Protein AF-A0A943S5L5-F1 (afdb_monomer_lite)

Structure (mmCIF, N/CA/C/O backbone):
data_AF-A0A943S5L5-F1
#
_entry.id   AF-A0A943S5L5-F1
#
loop_
_atom_site.group_PDB
_atom_site.id
_atom_site.type_symbol
_atom_site.label_atom_id
_atom_site.label_alt_id
_atom_site.label_comp_id
_atom_site.label_asym_id
_atom_site.label_entity_id
_atom_site.label_seq_id
_atom_site.pdbx_PDB_ins_code
_atom_site.Cartn_x
_atom_site.Cartn_y
_atom_site.Cartn_z
_atom_site.occupancy
_atom_site.B_iso_or_equiv
_atom_site.auth_seq_id
_atom_site.auth_comp_id
_atom_site.auth_asym_id
_atom_site.auth_atom_id
_atom_site.pdbx_PDB_model_num
ATOM 1 N N . ARG A 1 1 ? 1.091 -10.176 -15.897 1.00 58.72 1 ARG A N 1
ATOM 2 C CA . ARG A 1 1 ? 1.290 -10.133 -14.419 1.00 58.72 1 ARG A CA 1
ATOM 3 C C . ARG A 1 1 ? 2.746 -9.871 -14.005 1.00 58.72 1 ARG A C 1
ATOM 5 O O . ARG A 1 1 ? 2.944 -9.430 -12.883 1.00 58.72 1 ARG A O 1
ATOM 12 N N . HIS A 1 2 ? 3.734 -10.101 -14.880 1.00 71.56 2 HIS A N 1
ATOM 13 C CA . HIS A 1 2 ? 5.147 -9.724 -14.673 1.00 71.56 2 HIS A CA 1
ATOM 14 C C . HIS A 1 2 ? 5.620 -8.689 -15.705 1.00 71.56 2 HIS A C 1
ATOM 16 O O . HIS A 1 2 ? 6.799 -8.600 -16.011 1.00 71.56 2 HIS A O 1
ATOM 22 N N . CYS A 1 3 ? 4.678 -7.965 -16.310 1.00 71.31 3 CYS A N 1
ATOM 23 C CA . CYS A 1 3 ? 5.006 -6.938 -17.285 1.00 71.31 3 CYS A CA 1
ATOM 24 C C . CYS A 1 3 ? 5.325 -5.633 -16.537 1.00 71.31 3 CYS A C 1
ATOM 26 O O . CYS A 1 3 ? 4.821 -5.446 -15.424 1.00 71.31 3 CYS A O 1
ATOM 28 N N . PRO A 1 4 ? 6.109 -4.729 -17.138 1.00 74.50 4 PRO A N 1
ATOM 29 C CA . PRO A 1 4 ? 6.307 -3.381 -16.619 1.00 74.50 4 PRO A CA 1
ATOM 30 C C . PRO A 1 4 ? 4.973 -2.687 -16.303 1.00 74.50 4 PRO A C 1
ATOM 32 O O . PRO A 1 4 ? 3.986 -2.878 -17.015 1.00 74.50 4 PRO A O 1
ATOM 35 N N . GLY A 1 5 ? 4.932 -1.923 -15.212 1.00 71.94 5 GLY A N 1
ATOM 36 C CA . GLY A 1 5 ? 3.747 -1.189 -14.755 1.00 71.94 5 GLY A CA 1
ATOM 37 C C . GLY A 1 5 ? 2.773 -1.995 -13.889 1.00 71.94 5 GLY A C 1
ATOM 38 O O . GLY A 1 5 ? 1.808 -1.435 -13.374 1.00 71.94 5 GLY A O 1
ATOM 39 N N . PHE A 1 6 ? 3.009 -3.294 -13.674 1.00 78.81 6 PHE A N 1
ATOM 40 C CA . PHE A 1 6 ? 2.206 -4.086 -12.741 1.00 78.81 6 PHE A CA 1
ATOM 41 C C . PHE A 1 6 ? 2.762 -4.005 -11.319 1.00 78.81 6 PHE A C 1
ATOM 43 O O . PHE A 1 6 ? 3.959 -4.182 -11.087 1.00 78.81 6 PHE A O 1
ATOM 50 N N . CYS A 1 7 ? 1.855 -3.812 -10.362 1.00 82.12 7 CYS A N 1
ATOM 51 C CA . CYS A 1 7 ? 2.137 -3.912 -8.937 1.00 82.12 7 CYS A CA 1
ATOM 52 C C . CYS A 1 7 ? 1.468 -5.165 -8.357 1.00 82.12 7 CYS A C 1
ATOM 54 O O . CYS A 1 7 ? 0.352 -5.521 -8.745 1.00 82.12 7 CYS A O 1
ATOM 56 N N . LYS A 1 8 ? 2.137 -5.840 -7.422 1.00 86.50 8 LYS A N 1
ATOM 57 C CA . LYS A 1 8 ? 1.641 -7.040 -6.739 1.00 86.50 8 LYS A CA 1
ATOM 58 C C . LYS A 1 8 ? 1.792 -6.871 -5.234 1.00 86.50 8 LYS A C 1
ATOM 60 O O . LYS A 1 8 ? 2.873 -6.552 -4.755 1.00 86.50 8 LYS A O 1
ATOM 65 N N . VAL A 1 9 ? 0.719 -7.135 -4.497 1.00 86.31 9 VAL A N 1
ATOM 66 C CA . VAL A 1 9 ? 0.747 -7.303 -3.039 1.00 86.31 9 VAL A CA 1
ATOM 67 C C . VAL A 1 9 ? 0.420 -8.759 -2.753 1.00 86.31 9 VAL A C 1
ATOM 69 O O . VAL A 1 9 ? -0.613 -9.252 -3.205 1.00 86.31 9 VAL A O 1
ATOM 72 N N . TYR A 1 10 ? 1.292 -9.462 -2.038 1.00 88.50 10 TYR A N 1
ATOM 73 C CA . TYR A 1 10 ? 1.057 -10.860 -1.685 1.00 88.50 10 TYR A CA 1
ATOM 74 C C . TYR A 1 10 ? 1.755 -11.256 -0.387 1.00 88.50 10 TYR A C 1
ATOM 76 O O . TYR A 1 10 ? 2.686 -10.595 0.081 1.00 88.50 10 TYR A O 1
ATOM 84 N N . ASN A 1 11 ? 1.290 -12.360 0.199 1.00 89.62 11 ASN A N 1
ATOM 85 C CA . ASN A 1 11 ? 1.894 -12.947 1.384 1.00 89.62 11 ASN A CA 1
ATOM 86 C C . ASN A 1 11 ? 3.171 -13.710 0.986 1.00 89.62 11 ASN A C 1
ATOM 88 O O . ASN A 1 11 ? 3.110 -14.821 0.457 1.00 89.62 11 ASN A O 1
ATOM 92 N N . LYS A 1 12 ? 4.328 -13.091 1.236 1.00 93.56 12 LYS A N 1
ATOM 93 C CA . LYS A 1 12 ? 5.649 -13.643 0.917 1.00 93.56 12 LYS A CA 1
ATOM 94 C C . LYS A 1 12 ? 6.051 -14.760 1.874 1.00 93.56 12 LYS A C 1
ATOM 96 O O . LYS A 1 12 ? 6.819 -15.631 1.485 1.00 93.56 12 LYS A O 1
ATOM 101 N N . GLN A 1 13 ? 5.503 -14.764 3.090 1.00 94.25 13 GLN A N 1
ATOM 102 C CA . GLN A 1 13 ? 5.692 -15.871 4.022 1.00 94.25 13 GLN A CA 1
ATOM 103 C C . GLN A 1 13 ? 5.181 -17.179 3.422 1.00 94.25 13 GLN A C 1
ATOM 105 O O . GLN A 1 13 ? 5.926 -18.149 3.377 1.00 94.25 13 GLN A O 1
ATOM 110 N N . ILE A 1 14 ? 3.938 -17.192 2.935 1.00 94.12 14 ILE A N 1
ATOM 111 C CA . ILE A 1 14 ? 3.337 -18.396 2.344 1.00 94.12 14 ILE A CA 1
ATOM 112 C C . ILE A 1 14 ? 4.060 -18.776 1.050 1.00 94.12 14 ILE A C 1
ATOM 114 O O . ILE A 1 14 ? 4.348 -19.947 0.836 1.00 94.12 14 ILE A O 1
ATOM 118 N N . GLU A 1 15 ? 4.368 -17.797 0.196 1.00 93.56 15 GLU A N 1
ATOM 119 C CA . GLU A 1 15 ? 4.983 -18.071 -1.107 1.00 93.56 15 GLU A CA 1
ATOM 120 C C . GLU A 1 15 ? 6.426 -18.603 -0.999 1.00 93.56 15 GLU A C 1
ATOM 122 O O . GLU A 1 15 ? 6.810 -19.431 -1.818 1.00 93.56 15 GLU A O 1
ATOM 127 N N . SER A 1 16 ? 7.204 -18.184 0.008 1.00 93.75 16 SER A N 1
ATOM 128 C CA . SER A 1 16 ? 8.604 -18.610 0.196 1.00 93.75 16 SER A CA 1
ATOM 129 C C . SER A 1 16 ? 8.834 -19.530 1.398 1.00 93.75 16 SER A C 1
ATOM 131 O O . SER A 1 16 ? 9.980 -19.858 1.690 1.00 93.75 16 SER A O 1
ATOM 133 N N . GLY A 1 17 ? 7.783 -19.922 2.124 1.00 93.88 17 GLY A N 1
ATOM 134 C CA . GLY A 1 17 ? 7.900 -20.756 3.325 1.00 93.88 17 GLY A CA 1
ATOM 135 C C . GLY A 1 17 ? 8.697 -20.106 4.463 1.00 93.88 17 GLY A C 1
ATOM 136 O O . GLY A 1 17 ? 9.469 -20.787 5.130 1.00 93.88 17 GLY A O 1
ATOM 137 N N . LEU A 1 18 ? 8.559 -18.792 4.672 1.00 94.62 18 LEU A N 1
ATOM 138 C CA . LEU A 1 18 ? 9.314 -18.082 5.713 1.00 94.62 18 LEU A CA 1
ATOM 139 C C . LEU A 1 18 ? 8.787 -18.420 7.117 1.00 94.62 18 LEU A C 1
ATOM 141 O O . LEU A 1 18 ? 7.582 -18.560 7.335 1.00 94.62 18 LEU A O 1
ATOM 145 N N . GLU A 1 19 ? 9.683 -18.453 8.102 1.00 94.56 19 GLU A N 1
ATOM 146 C CA . GLU A 1 19 ? 9.316 -18.663 9.513 1.00 94.56 19 GLU A CA 1
ATOM 147 C C . GLU A 1 19 ? 8.651 -17.432 10.153 1.00 94.56 19 GLU A C 1
ATOM 149 O O . GLU A 1 19 ? 8.099 -17.510 11.249 1.00 94.56 19 GLU A O 1
ATOM 154 N N . PHE A 1 20 ? 8.669 -16.287 9.467 1.00 90.31 20 PHE A N 1
ATOM 155 C CA . PHE A 1 20 ? 8.125 -15.021 9.950 1.00 90.31 20 PHE A CA 1
ATOM 156 C C . PHE A 1 20 ? 7.104 -14.424 8.978 1.00 90.31 20 PHE A C 1
ATOM 158 O O . PHE A 1 20 ? 7.181 -14.610 7.762 1.00 90.31 20 PHE A O 1
ATOM 165 N N . ALA A 1 21 ? 6.159 -13.651 9.518 1.00 85.56 21 ALA A N 1
ATOM 166 C CA . ALA A 1 21 ? 5.155 -12.951 8.725 1.00 85.56 21 ALA A CA 1
ATOM 167 C C . ALA A 1 21 ? 5.800 -11.893 7.819 1.00 85.56 21 ALA A C 1
ATOM 169 O O . ALA A 1 21 ? 6.498 -10.994 8.287 1.00 85.56 21 ALA A O 1
ATOM 170 N N . CYS A 1 22 ? 5.543 -11.986 6.513 1.00 87.19 22 CYS A N 1
ATOM 171 C CA . CYS A 1 22 ? 6.091 -11.071 5.520 1.00 87.19 22 CYS A CA 1
ATOM 172 C C . CYS A 1 22 ? 5.080 -10.828 4.397 1.00 87.19 22 CYS A C 1
ATOM 174 O O . CYS A 1 22 ? 4.708 -11.749 3.667 1.00 87.19 22 CYS A O 1
ATOM 176 N N . THR A 1 23 ? 4.667 -9.573 4.230 1.00 86.75 23 THR A N 1
ATOM 177 C CA . THR A 1 23 ? 3.905 -9.114 3.063 1.00 86.75 23 THR A CA 1
ATOM 178 C C . THR A 1 23 ? 4.866 -8.422 2.111 1.00 86.75 23 THR A C 1
ATOM 180 O O . THR A 1 23 ? 5.632 -7.557 2.533 1.00 86.75 23 THR A O 1
ATOM 183 N N . ARG A 1 24 ? 4.827 -8.776 0.825 1.00 88.00 24 ARG A N 1
ATOM 184 C CA . ARG A 1 24 ? 5.641 -8.124 -0.201 1.00 88.00 24 ARG A CA 1
ATOM 185 C C . ARG A 1 24 ? 4.767 -7.258 -1.092 1.00 88.00 24 ARG A C 1
ATOM 187 O O . ARG A 1 24 ? 3.792 -7.741 -1.664 1.00 88.00 24 ARG A O 1
ATOM 194 N N . PHE A 1 25 ? 5.172 -5.999 -1.223 1.00 85.81 25 PHE A N 1
ATOM 195 C CA . PHE A 1 25 ? 4.754 -5.121 -2.303 1.00 85.81 25 PHE A CA 1
ATOM 196 C C . PHE A 1 25 ? 5.844 -5.124 -3.378 1.00 85.81 25 PHE A C 1
ATOM 198 O O . PHE A 1 25 ? 7.001 -4.824 -3.094 1.00 85.81 25 PHE A O 1
ATOM 205 N N . GLU A 1 26 ? 5.493 -5.535 -4.590 1.00 87.06 26 GLU A N 1
ATOM 206 C CA . GLU A 1 26 ? 6.409 -5.681 -5.719 1.00 87.06 26 GLU A CA 1
ATOM 207 C C . GLU A 1 26 ? 5.925 -4.816 -6.881 1.00 87.06 26 GLU A C 1
ATOM 209 O O . GLU A 1 26 ? 4.772 -4.935 -7.297 1.00 87.06 26 GLU A O 1
ATOM 214 N N . MET A 1 27 ? 6.808 -3.978 -7.419 1.00 82.06 27 MET A N 1
ATOM 215 C CA . MET A 1 27 ? 6.569 -3.171 -8.615 1.00 82.06 27 MET A CA 1
ATOM 216 C C . MET A 1 27 ? 7.527 -3.633 -9.712 1.00 82.06 27 MET A C 1
ATOM 218 O O . MET A 1 27 ? 8.718 -3.809 -9.459 1.00 82.06 27 MET A O 1
ATOM 222 N N . THR A 1 28 ? 7.015 -3.864 -10.919 1.00 83.00 28 THR A N 1
ATOM 223 C CA . THR A 1 28 ? 7.835 -4.267 -12.068 1.00 83.00 28 THR A CA 1
ATOM 224 C C . THR A 1 28 ? 8.044 -3.084 -13.007 1.00 83.00 28 THR A C 1
ATOM 226 O O . THR A 1 28 ? 7.074 -2.470 -13.448 1.00 83.00 28 THR A O 1
ATOM 229 N N . PHE A 1 29 ? 9.300 -2.809 -13.355 1.00 75.81 29 PHE A N 1
ATOM 230 C CA . PHE A 1 29 ? 9.703 -1.755 -14.287 1.00 75.81 29 PHE A CA 1
ATOM 231 C C . PHE A 1 29 ? 10.551 -2.361 -15.412 1.00 75.81 29 PHE A C 1
ATOM 233 O O . PHE A 1 29 ? 11.290 -3.316 -15.177 1.00 75.81 29 PHE A O 1
ATOM 240 N N . ASP A 1 30 ? 10.445 -1.824 -16.623 1.00 78.44 30 ASP A N 1
ATOM 241 C CA . ASP A 1 30 ? 11.368 -2.098 -17.735 1.00 78.44 30 ASP A CA 1
ATOM 242 C C . ASP A 1 30 ? 12.671 -1.312 -17.582 1.00 78.44 30 ASP A C 1
ATOM 244 O O . ASP A 1 30 ? 13.758 -1.823 -17.852 1.00 78.44 30 ASP A O 1
ATOM 248 N N . ARG A 1 31 ? 12.553 -0.063 -17.135 1.00 72.94 31 ARG A N 1
ATOM 249 C CA . ARG A 1 31 ? 13.648 0.836 -16.800 1.00 72.94 31 ARG A CA 1
ATOM 250 C C . ARG A 1 31 ? 13.318 1.518 -15.489 1.00 72.94 31 ARG A C 1
ATOM 252 O O . ARG A 1 31 ? 12.201 1.985 -15.284 1.00 72.94 31 ARG A O 1
ATOM 259 N N . PHE A 1 32 ? 14.297 1.564 -14.599 1.00 73.06 32 PHE A N 1
ATOM 260 C CA . PHE A 1 32 ? 14.129 2.220 -13.316 1.00 73.06 32 PHE A CA 1
ATOM 261 C C . PHE A 1 32 ? 14.688 3.641 -13.389 1.00 73.06 32 PHE A C 1
ATOM 263 O O . PHE A 1 32 ? 15.902 3.828 -13.448 1.00 73.06 32 PHE A O 1
ATOM 270 N N . ASP A 1 33 ? 13.791 4.626 -13.399 1.00 74.69 33 ASP A N 1
ATOM 271 C CA . ASP A 1 33 ? 14.123 6.034 -13.199 1.00 74.69 33 ASP A CA 1
ATOM 272 C C . ASP A 1 33 ? 13.639 6.468 -11.814 1.00 74.69 33 ASP A C 1
ATOM 274 O 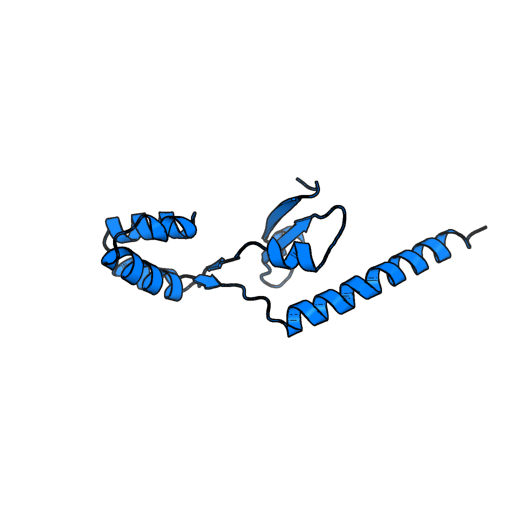O . ASP A 1 33 ? 12.471 6.309 -11.463 1.00 74.69 33 ASP A O 1
ATOM 278 N N . THR A 1 34 ? 14.556 7.006 -11.020 1.00 69.44 34 THR A N 1
ATOM 279 C CA . THR A 1 34 ? 14.320 7.379 -9.623 1.00 69.44 34 THR A CA 1
ATOM 280 C C . THR A 1 34 ? 13.295 8.487 -9.460 1.00 69.44 34 THR A C 1
ATOM 282 O O . THR A 1 34 ? 12.494 8.454 -8.529 1.00 69.44 34 THR A O 1
ATOM 285 N N . VAL A 1 35 ? 13.360 9.504 -10.318 1.00 71.31 35 VAL A N 1
ATOM 286 C CA . VAL A 1 35 ? 12.489 10.676 -10.216 1.00 71.31 35 VAL A CA 1
ATOM 287 C C . VAL A 1 35 ? 11.081 10.251 -10.605 1.00 71.31 35 VAL A C 1
ATOM 289 O O . VAL A 1 35 ? 10.147 10.449 -9.833 1.00 71.31 35 VAL A O 1
ATOM 292 N N . ALA A 1 36 ? 10.957 9.530 -11.721 1.00 74.00 36 ALA A N 1
ATOM 293 C CA . ALA A 1 36 ? 9.689 8.959 -12.150 1.00 74.00 36 ALA A CA 1
ATOM 294 C C . ALA A 1 36 ? 9.120 7.964 -11.124 1.00 74.00 36 ALA A C 1
ATOM 296 O O . ALA A 1 36 ? 7.909 7.926 -10.915 1.00 74.00 36 ALA A O 1
ATOM 297 N N . PHE A 1 37 ? 9.968 7.174 -10.454 1.00 75.62 37 PHE A N 1
ATOM 298 C CA . PHE A 1 37 ? 9.547 6.270 -9.381 1.00 75.62 37 PHE A CA 1
ATOM 299 C C . PHE A 1 37 ? 8.905 7.032 -8.222 1.00 75.62 37 PHE A C 1
ATOM 301 O O . PHE A 1 37 ? 7.817 6.661 -7.787 1.00 75.62 37 PHE A O 1
ATOM 308 N N . LEU A 1 38 ? 9.547 8.098 -7.740 1.00 75.25 38 LEU A N 1
ATOM 309 C CA . LEU A 1 38 ? 9.013 8.900 -6.638 1.00 75.25 38 LEU A CA 1
ATOM 310 C C . LEU A 1 38 ? 7.685 9.570 -6.999 1.00 75.25 38 LEU A C 1
ATOM 312 O O . LEU A 1 38 ? 6.809 9.661 -6.142 1.00 75.25 38 LEU A O 1
ATOM 316 N N . ASP A 1 39 ? 7.509 9.957 -8.261 1.00 74.38 39 ASP A N 1
ATOM 317 C CA . ASP A 1 39 ? 6.267 10.564 -8.747 1.00 74.38 39 ASP A CA 1
ATOM 318 C C . ASP A 1 39 ? 5.120 9.552 -8.915 1.00 74.38 39 ASP A C 1
ATOM 320 O O . ASP A 1 39 ? 3.947 9.926 -8.849 1.00 74.38 39 ASP A O 1
ATOM 324 N N . CYS A 1 40 ? 5.429 8.270 -9.140 1.00 74.25 40 CYS A N 1
ATOM 325 C CA . CYS A 1 40 ? 4.425 7.235 -9.408 1.00 74.25 40 CYS A CA 1
ATOM 326 C C . CYS A 1 40 ? 4.224 6.226 -8.273 1.00 74.25 40 CYS A C 1
ATOM 328 O O . CYS A 1 40 ? 3.341 5.368 -8.388 1.00 74.25 40 CYS A O 1
ATOM 330 N N . VAL A 1 41 ? 5.014 6.301 -7.193 1.00 74.81 41 VAL A N 1
ATOM 331 C CA . VAL A 1 41 ? 4.897 5.350 -6.086 1.00 74.81 41 VAL A CA 1
ATOM 332 C C . VAL A 1 41 ? 3.486 5.453 -5.498 1.00 74.81 41 VAL A C 1
ATOM 334 O O . VAL A 1 41 ? 3.038 6.541 -5.122 1.00 74.81 41 VAL A O 1
ATOM 337 N N . PRO A 1 42 ? 2.721 4.351 -5.457 1.00 73.25 42 PRO A N 1
ATOM 338 C CA . PRO A 1 42 ? 1.390 4.412 -4.893 1.00 73.25 42 PRO A CA 1
ATOM 339 C C . PRO A 1 42 ? 1.492 4.627 -3.387 1.00 73.25 42 PRO A C 1
ATOM 341 O O . PRO A 1 42 ? 2.380 4.095 -2.721 1.00 73.25 42 PRO A O 1
ATOM 344 N N . VAL A 1 43 ? 0.523 5.355 -2.843 1.00 74.50 43 VAL A N 1
ATOM 345 C CA . VAL A 1 43 ? 0.332 5.418 -1.397 1.00 74.50 43 VAL A CA 1
ATOM 346 C C . VAL A 1 43 ? -0.111 4.034 -0.925 1.00 74.50 43 VAL A C 1
ATOM 348 O O . VAL A 1 43 ? -1.164 3.539 -1.336 1.00 74.50 43 VAL A O 1
ATOM 351 N N . VAL A 1 44 ? 0.710 3.388 -0.098 1.00 76.44 44 VAL A N 1
ATOM 352 C CA . VAL A 1 44 ? 0.427 2.054 0.443 1.00 76.44 44 VAL A CA 1
ATOM 353 C C . VAL A 1 44 ? -0.074 2.196 1.873 1.00 76.44 44 VAL A C 1
ATOM 355 O O . VAL A 1 44 ? 0.608 2.760 2.722 1.00 76.44 44 VAL A O 1
ATOM 358 N N . TYR A 1 45 ? -1.254 1.643 2.144 1.00 75.69 45 TYR A N 1
ATOM 359 C CA . TYR A 1 45 ? -1.844 1.616 3.478 1.00 75.69 45 TYR A CA 1
ATOM 360 C C . TYR A 1 45 ? -1.644 0.246 4.133 1.00 75.69 45 TYR A C 1
ATOM 362 O O . TYR A 1 45 ? -1.910 -0.794 3.527 1.00 75.69 45 TYR A O 1
ATOM 370 N N . ILE A 1 46 ? -1.193 0.244 5.383 1.00 76.81 46 ILE A N 1
ATOM 371 C CA . ILE A 1 46 ? -0.971 -0.940 6.210 1.00 76.81 46 ILE A CA 1
ATOM 372 C C . ILE A 1 46 ? -2.080 -0.993 7.255 1.00 76.81 46 ILE A C 1
ATOM 374 O O . ILE A 1 46 ? -2.171 -0.125 8.118 1.00 76.81 46 ILE A O 1
ATOM 378 N N . PHE A 1 47 ? -2.924 -2.021 7.205 1.00 72.81 47 PHE A N 1
ATOM 379 C CA . PHE A 1 47 ? -3.977 -2.186 8.205 1.00 72.81 47 PHE A CA 1
ATOM 380 C C . PHE A 1 47 ? -3.391 -2.516 9.571 1.00 72.81 47 PHE A C 1
ATOM 382 O O . PHE A 1 47 ? -2.701 -3.525 9.743 1.00 72.81 47 PHE A O 1
ATOM 389 N N . AR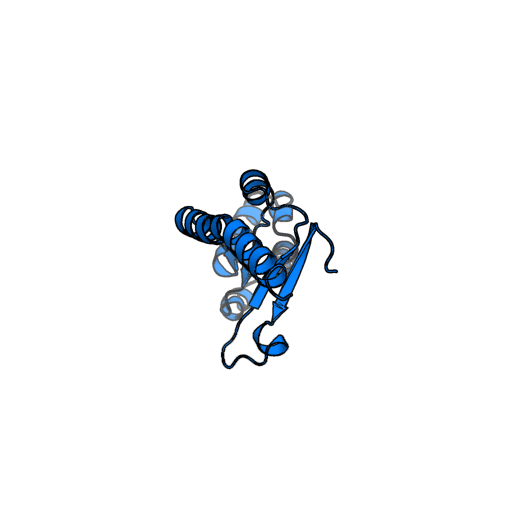G A 1 48 ? -3.745 -1.711 10.571 1.00 69.75 48 ARG A N 1
ATOM 390 C CA . ARG A 1 48 ? -3.494 -2.052 11.966 1.00 69.75 48 ARG A CA 1
ATOM 391 C C . ARG A 1 48 ? -4.466 -3.152 12.381 1.00 69.75 48 ARG A C 1
ATOM 393 O O . ARG A 1 48 ? -5.672 -3.065 12.147 1.00 69.75 48 ARG A O 1
ATOM 400 N N . GLN A 1 49 ? -3.963 -4.170 13.080 1.00 61.00 49 GLN A N 1
ATOM 401 C CA . GLN A 1 49 ? -4.807 -5.258 13.597 1.00 61.00 49 GLN A CA 1
ATOM 402 C C . GLN A 1 49 ? -5.884 -4.773 14.596 1.00 61.00 49 GLN A C 1
ATOM 404 O O . GLN A 1 49 ? -6.852 -5.479 14.869 1.00 61.00 49 GLN A O 1
ATOM 409 N N . GLN A 1 50 ? -5.768 -3.544 15.112 1.00 54.88 50 GLN A N 1
ATOM 410 C CA . GLN A 1 50 ? -6.682 -2.945 16.093 1.00 54.88 50 GLN A CA 1
ATOM 411 C C . GLN A 1 50 ? -8.030 -2.458 15.530 1.00 54.88 50 GLN A C 1
ATOM 413 O O . GLN A 1 50 ? -8.864 -1.959 16.288 1.00 54.88 50 GLN A O 1
ATOM 418 N N . MET A 1 51 ? -8.309 -2.666 14.240 1.00 53.28 51 MET A N 1
ATOM 419 C CA . MET A 1 51 ? -9.582 -2.292 13.604 1.00 53.28 51 MET A CA 1
ATOM 420 C C . MET A 1 51 ? -10.846 -2.868 14.262 1.00 53.28 51 MET A C 1
ATOM 422 O O . MET A 1 51 ? -11.935 -2.295 14.139 1.00 53.28 51 MET A O 1
ATOM 426 N N . SER A 1 52 ? -10.701 -3.972 14.999 1.00 54.19 52 SER A N 1
ATOM 427 C CA . SER A 1 52 ? -11.768 -4.586 15.797 1.00 54.19 52 SER A CA 1
ATOM 428 C C . SER A 1 52 ? -12.332 -3.636 16.869 1.00 54.19 52 SER A C 1
ATOM 430 O O . SER A 1 52 ? -13.547 -3.546 17.044 1.00 54.19 52 SER A O 1
ATOM 432 N N . VAL A 1 53 ? -11.474 -2.848 17.529 1.00 51.72 53 VAL A N 1
ATOM 433 C CA . VAL A 1 53 ? -11.868 -1.993 18.667 1.00 51.72 53 VAL A CA 1
ATOM 434 C C . VAL A 1 53 ? -12.660 -0.765 18.209 1.00 51.72 53 VAL A C 1
ATOM 436 O O . VAL A 1 53 ? -13.604 -0.343 18.876 1.00 51.72 53 VAL A O 1
ATOM 439 N N . VAL A 1 54 ? -12.312 -0.207 17.046 1.00 58.16 54 VAL A N 1
ATOM 440 C CA . VAL A 1 54 ? -12.983 0.972 16.477 1.00 58.16 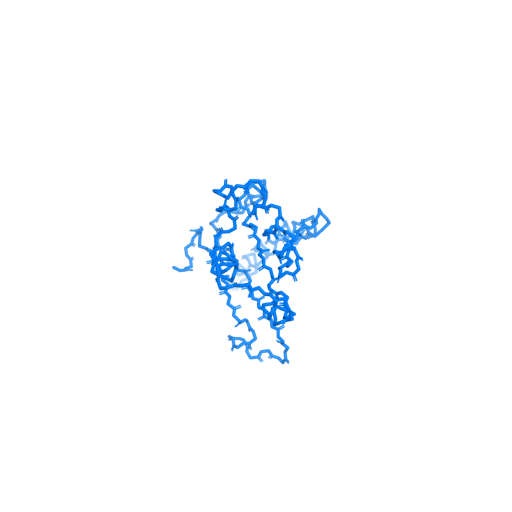54 VAL A CA 1
ATOM 441 C C . VAL A 1 54 ? -14.313 0.584 15.820 1.00 58.16 54 VAL A C 1
ATOM 443 O O . VAL A 1 54 ? -15.313 1.277 16.004 1.00 58.16 54 VAL A O 1
ATOM 446 N N . SER A 1 55 ? -14.370 -0.565 15.133 1.00 56.47 55 SER A N 1
ATOM 447 C CA . SER A 1 55 ? -15.574 -1.027 14.418 1.00 56.47 55 SER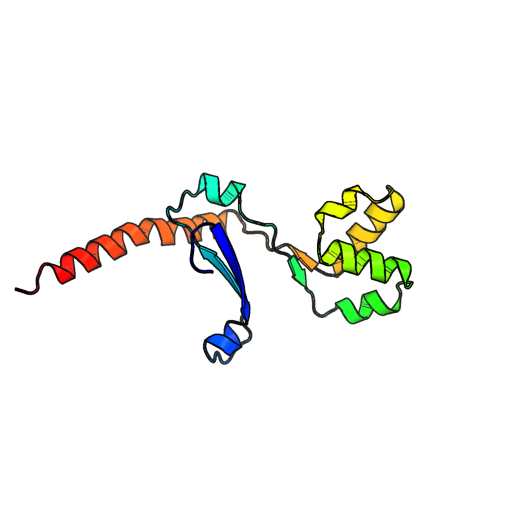 A CA 1
ATOM 448 C C . SER A 1 55 ? -16.791 -1.267 15.317 1.00 56.47 55 SER A C 1
ATOM 450 O O . SER A 1 55 ? -17.921 -1.115 14.854 1.00 56.47 55 SER A O 1
ATOM 452 N N . GLY A 1 56 ? -16.590 -1.613 16.593 1.00 60.12 56 GLY A N 1
ATOM 453 C CA . GLY A 1 56 ? -17.688 -1.870 17.535 1.00 60.12 56 GLY A CA 1
ATOM 454 C C . GLY A 1 56 ? -18.505 -0.629 17.918 1.00 60.12 56 GLY A C 1
ATOM 455 O O . GLY A 1 56 ? -19.644 -0.766 18.354 1.00 60.12 56 GLY A O 1
ATOM 456 N N . ARG A 1 57 ? -17.953 0.580 17.743 1.00 69.00 57 ARG A N 1
ATOM 457 C CA . ARG A 1 57 ? -18.609 1.855 18.101 1.00 69.00 57 ARG A CA 1
ATOM 458 C C . ARG A 1 57 ? -19.220 2.593 16.908 1.00 69.00 57 ARG A C 1
ATOM 460 O O . ARG A 1 57 ? -19.832 3.642 17.089 1.00 69.00 57 ARG A O 1
ATOM 467 N N . LEU A 1 58 ? -19.030 2.075 15.698 1.00 81.19 58 LEU A N 1
ATOM 468 C CA . LEU A 1 58 ? -19.515 2.688 14.466 1.00 81.19 58 LEU A CA 1
ATOM 469 C C . LEU A 1 58 ? -20.928 2.199 14.139 1.00 81.19 58 LEU A C 1
ATOM 471 O O . LEU A 1 58 ? -21.233 1.014 14.295 1.00 81.19 58 LEU A O 1
ATOM 475 N N . ASN A 1 59 ? -21.779 3.100 13.646 1.00 86.50 59 ASN A N 1
ATOM 476 C CA . ASN A 1 59 ? -23.051 2.691 13.051 1.00 86.50 59 ASN A CA 1
ATOM 477 C C . ASN A 1 59 ? -22.808 2.030 11.679 1.00 86.50 59 ASN A C 1
ATOM 479 O O . ASN A 1 59 ? -21.704 2.081 11.130 1.00 86.50 59 ASN A O 1
ATOM 483 N N . ASP A 1 60 ? -23.829 1.387 11.119 1.00 85.06 60 ASP A N 1
ATOM 484 C CA . ASP A 1 60 ? -23.658 0.614 9.884 1.00 85.06 60 ASP A CA 1
ATOM 485 C C . ASP A 1 60 ? -23.320 1.488 8.669 1.00 85.06 60 ASP A C 1
ATOM 487 O O . ASP A 1 60 ? -22.542 1.072 7.809 1.00 85.06 60 ASP A O 1
ATOM 491 N N . THR A 1 61 ? -23.796 2.735 8.645 1.00 89.88 61 THR A N 1
ATOM 492 C CA . THR A 1 61 ? -23.429 3.728 7.626 1.00 89.88 61 THR A CA 1
ATOM 493 C C . THR A 1 61 ? -21.944 4.081 7.701 1.00 89.88 61 THR A C 1
ATOM 495 O O . THR A 1 61 ? -21.253 4.065 6.686 1.00 89.88 61 THR A O 1
ATOM 498 N N . ASP A 1 62 ? -21.419 4.346 8.897 1.00 87.00 62 ASP A N 1
ATOM 499 C CA . ASP A 1 62 ? -20.004 4.647 9.112 1.00 87.00 62 ASP A CA 1
ATOM 500 C C . ASP A 1 62 ? -19.125 3.457 8.717 1.00 87.00 62 ASP A C 1
ATOM 502 O O . ASP A 1 62 ? -18.099 3.642 8.066 1.00 87.00 62 ASP A O 1
ATOM 506 N N . LYS A 1 63 ? -19.537 2.226 9.054 1.00 83.38 63 LYS A N 1
ATOM 507 C CA . LYS A 1 63 ? -18.828 1.005 8.635 1.00 83.38 63 LYS A CA 1
ATOM 508 C C . LYS A 1 63 ? -18.805 0.863 7.116 1.00 83.38 63 LYS A C 1
ATOM 510 O O . LYS A 1 63 ? -17.775 0.489 6.556 1.00 83.38 63 LYS A O 1
ATOM 515 N N . PHE A 1 64 ? -19.924 1.147 6.452 1.00 87.44 64 PHE A N 1
ATOM 516 C CA . PHE A 1 64 ? -20.025 1.092 4.996 1.00 87.44 64 PHE A CA 1
ATOM 517 C C . PHE A 1 64 ? -19.119 2.130 4.324 1.00 87.44 64 PHE A C 1
ATOM 519 O O . PHE A 1 64 ? -18.347 1.792 3.421 1.00 87.44 64 PHE A O 1
ATOM 526 N N . ILE A 1 65 ? -19.158 3.377 4.802 1.00 89.56 65 ILE A N 1
ATOM 527 C CA . ILE A 1 65 ? -18.301 4.456 4.303 1.00 89.56 65 ILE A CA 1
ATOM 528 C C . ILE A 1 65 ? -16.832 4.095 4.531 1.00 89.56 65 ILE A C 1
ATOM 530 O O . ILE A 1 65 ? -16.040 4.158 3.595 1.00 89.56 65 ILE A O 1
ATOM 534 N N . LEU A 1 66 ? -16.469 3.646 5.733 1.00 84.62 66 LEU A N 1
ATOM 535 C CA . LEU A 1 66 ? -15.092 3.294 6.064 1.00 84.62 66 LEU A CA 1
ATOM 536 C C . LEU A 1 66 ? -14.574 2.136 5.202 1.00 84.62 66 LEU A C 1
ATOM 538 O O . LEU A 1 66 ? -13.467 2.232 4.688 1.00 84.62 66 LEU A O 1
ATOM 542 N N . LYS A 1 67 ? -15.372 1.085 4.959 1.00 81.81 67 LYS A N 1
ATOM 543 C CA . LYS A 1 67 ? -15.020 0.011 4.006 1.00 81.81 67 LYS A CA 1
ATOM 544 C C . LYS A 1 67 ? -14.768 0.545 2.599 1.00 81.81 67 LYS A C 1
ATOM 546 O O . LYS A 1 67 ? -13.821 0.117 1.945 1.00 81.81 67 LYS A O 1
ATOM 551 N N . THR A 1 68 ? -15.610 1.469 2.146 1.00 88.38 68 THR A N 1
ATOM 552 C CA . THR A 1 68 ? -15.481 2.087 0.823 1.00 88.38 68 THR A CA 1
ATOM 553 C C . THR A 1 68 ? -14.196 2.902 0.727 1.00 88.38 68 THR A C 1
ATOM 555 O O . THR A 1 68 ? -13.451 2.756 -0.234 1.00 88.38 68 THR A O 1
ATOM 558 N N . LEU A 1 69 ? -13.897 3.710 1.745 1.00 84.81 69 LEU A N 1
ATOM 559 C CA . LEU A 1 69 ? -12.679 4.518 1.795 1.00 84.81 69 LEU A CA 1
ATOM 560 C C . LEU A 1 69 ? -11.418 3.677 1.975 1.00 84.81 69 LEU A C 1
ATOM 562 O O . LEU A 1 69 ? -10.377 4.028 1.448 1.00 84.81 69 LEU A O 1
ATOM 566 N N . ILE A 1 70 ? -11.501 2.560 2.691 1.00 77.81 70 ILE A N 1
ATOM 567 C CA . ILE A 1 70 ? -10.405 1.599 2.800 1.00 77.81 70 ILE A CA 1
ATOM 568 C C . ILE A 1 70 ? -10.056 1.013 1.423 1.00 77.81 70 ILE A C 1
ATOM 570 O O . ILE A 1 70 ? -8.880 0.847 1.106 1.00 77.81 70 ILE A O 1
ATOM 574 N N . ALA A 1 71 ? -11.068 0.703 0.609 1.00 78.31 71 ALA A N 1
ATOM 575 C CA . ALA A 1 71 ? -10.866 0.209 -0.748 1.00 78.31 71 ALA A CA 1
ATOM 576 C C . ALA A 1 71 ? -10.404 1.318 -1.707 1.00 78.31 71 ALA A C 1
ATOM 578 O O . ALA A 1 71 ? -9.573 1.063 -2.576 1.00 78.31 71 ALA A O 1
ATOM 579 N N . GLU A 1 72 ? -10.918 2.542 -1.545 1.00 82.50 72 GLU A N 1
ATOM 580 C CA . GLU A 1 72 ? -10.561 3.681 -2.387 1.00 82.50 72 GLU A CA 1
ATOM 581 C C . GLU A 1 72 ? -10.456 5.004 -1.597 1.00 82.50 72 GLU A C 1
ATOM 583 O O . GLU A 1 72 ? -11.394 5.810 -1.562 1.00 82.50 72 GLU A O 1
ATOM 588 N N . PRO A 1 73 ? -9.28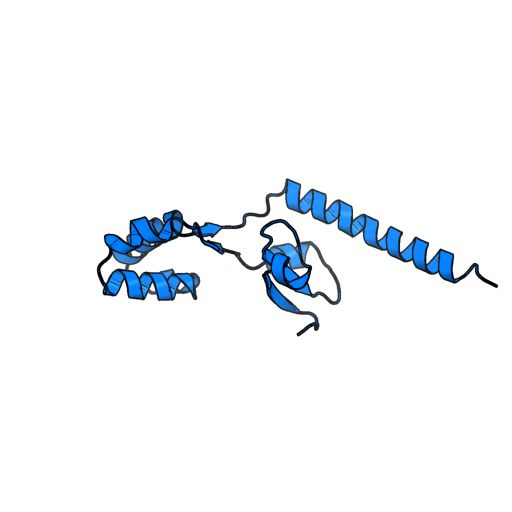6 5.278 -0.986 1.00 79.81 73 PRO A N 1
ATOM 589 C CA . PRO A 1 73 ? -9.090 6.415 -0.075 1.00 79.81 73 PRO A CA 1
ATOM 590 C C . PRO A 1 73 ? -9.334 7.790 -0.706 1.00 79.81 73 PRO A C 1
ATOM 592 O O . PRO A 1 73 ? -9.742 8.733 -0.028 1.00 79.81 73 PRO A O 1
ATOM 595 N N . ARG A 1 74 ? -9.149 7.910 -2.028 1.00 80.25 74 ARG A N 1
ATOM 596 C CA . ARG A 1 74 ? -9.348 9.161 -2.785 1.00 80.25 74 ARG A CA 1
ATOM 597 C C . ARG A 1 74 ? -10.792 9.665 -2.738 1.00 80.25 74 ARG A C 1
ATOM 599 O O . ARG A 1 74 ? -11.022 10.872 -2.816 1.00 80.25 74 ARG A O 1
ATOM 606 N N . ARG A 1 75 ? -11.761 8.768 -2.532 1.00 88.69 75 ARG A N 1
ATOM 607 C CA . ARG A 1 75 ? -13.193 9.098 -2.463 1.00 88.69 75 ARG A CA 1
ATOM 608 C C . ARG A 1 75 ? -13.578 9.894 -1.221 1.00 88.69 75 ARG A C 1
ATOM 610 O O . ARG A 1 75 ? -14.693 10.394 -1.127 1.00 88.69 75 ARG A O 1
ATOM 617 N N . ILE A 1 76 ? -12.655 10.100 -0.281 1.00 89.56 76 ILE A N 1
ATOM 618 C CA . ILE A 1 76 ? -12.888 10.948 0.893 1.00 89.56 76 ILE A CA 1
ATOM 619 C C . ILE A 1 76 ? -13.247 12.400 0.512 1.00 89.56 76 ILE A C 1
ATOM 621 O O . ILE A 1 76 ? -13.927 13.103 1.266 1.00 89.56 76 ILE A O 1
ATOM 625 N N . GLY A 1 77 ? -12.837 12.841 -0.685 1.00 88.88 77 GLY A N 1
ATOM 626 C CA . GLY A 1 77 ? -13.223 14.122 -1.278 1.00 88.88 77 GLY A CA 1
ATOM 627 C C . GLY A 1 77 ? -14.711 14.230 -1.641 1.00 88.88 77 GLY A C 1
ATOM 628 O O . GLY A 1 77 ? -15.234 15.338 -1.699 1.00 88.88 77 GLY A O 1
ATOM 629 N N . GLU A 1 78 ? -15.412 13.109 -1.816 1.00 94.38 78 GLU A N 1
ATOM 630 C CA . GLU A 1 78 ? -16.853 13.073 -2.119 1.00 94.38 78 GLU A CA 1
ATOM 631 C C . GLU A 1 78 ? -17.713 13.346 -0.874 1.00 94.38 78 GLU A C 1
ATOM 633 O O . GLU A 1 78 ? -18.891 13.682 -0.978 1.00 94.38 78 GLU A O 1
ATOM 638 N N . LEU A 1 79 ? -17.130 13.213 0.321 1.00 93.44 79 LEU A N 1
ATOM 639 C CA . LEU A 1 79 ? -17.835 13.422 1.579 1.00 93.44 79 LEU A CA 1
ATOM 640 C C . LEU A 1 79 ? -17.936 14.907 1.931 1.00 93.44 79 LEU A C 1
ATOM 642 O O . LEU A 1 79 ? -17.028 15.703 1.658 1.00 93.44 79 LEU A O 1
ATOM 646 N N . SER A 1 80 ? -19.021 15.257 2.629 1.00 93.38 80 SER A N 1
ATOM 647 C CA . SER A 1 80 ? -19.169 16.569 3.259 1.00 93.38 80 SER A CA 1
ATOM 648 C C . SER A 1 80 ? -18.069 16.802 4.295 1.00 93.38 80 SER A C 1
ATOM 650 O O . SER A 1 80 ? -17.501 15.855 4.840 1.00 93.38 80 SER A O 1
ATOM 652 N N . TYR A 1 81 ? -17.786 18.068 4.607 1.00 93.50 81 TYR A N 1
ATOM 653 C CA . TYR A 1 81 ? -16.707 18.447 5.525 1.00 93.50 81 TYR A CA 1
ATOM 654 C C . TYR A 1 81 ? -16.729 17.669 6.855 1.00 93.50 81 TYR A C 1
ATOM 656 O O . TYR A 1 81 ? -15.704 17.134 7.280 1.00 93.50 81 TYR A O 1
ATOM 664 N N . HIS A 1 82 ? -17.907 17.538 7.478 1.00 89.44 82 HIS A N 1
ATOM 665 C CA . HIS A 1 82 ? -18.062 16.812 8.742 1.00 89.44 82 HIS A CA 1
ATOM 666 C C . HIS A 1 82 ? -17.733 15.320 8.619 1.00 89.44 82 HIS A C 1
ATOM 668 O O . HIS A 1 82 ? -17.011 14.783 9.460 1.00 89.44 82 HIS A O 1
ATOM 674 N N . TYR A 1 83 ? -18.228 14.656 7.572 1.00 89.25 83 TYR A N 1
ATOM 675 C CA . TYR A 1 83 ? -17.945 13.238 7.349 1.00 89.25 83 TYR A CA 1
ATOM 676 C C . TYR A 1 83 ? -16.499 13.009 6.929 1.00 89.25 83 TYR A C 1
ATOM 678 O O . TYR A 1 83 ? -15.883 12.064 7.408 1.00 89.25 83 TYR A O 1
ATOM 686 N N . ARG A 1 84 ? -15.928 13.898 6.112 1.00 92.94 84 ARG A N 1
ATOM 687 C CA . ARG A 1 84 ? -14.516 13.853 5.728 1.00 92.94 84 ARG A CA 1
ATOM 688 C C . ARG A 1 84 ? -13.619 13.872 6.959 1.00 92.94 84 ARG A C 1
ATOM 690 O O . ARG A 1 84 ? -12.813 12.966 7.112 1.00 92.94 84 ARG A O 1
ATOM 697 N N . LYS A 1 85 ? -13.816 14.835 7.868 1.00 89.56 85 LYS A N 1
ATOM 698 C CA . LYS A 1 85 ? -13.038 14.928 9.112 1.00 89.56 85 LYS A CA 1
ATOM 699 C C . LYS A 1 85 ? -13.167 13.659 9.958 1.00 89.56 85 LYS A C 1
ATOM 701 O O . LYS A 1 85 ? -12.164 13.041 10.291 1.00 89.56 85 LYS A O 1
ATOM 706 N N . LYS A 1 86 ? -14.403 13.227 10.228 1.00 88.75 86 LYS A N 1
ATOM 707 C CA . LYS A 1 86 ? -14.678 12.014 11.012 1.00 88.75 86 LYS A CA 1
ATOM 708 C C . LYS A 1 86 ? -14.011 10.774 10.408 1.00 88.75 86 LYS A C 1
ATOM 710 O O . LYS A 1 86 ? -13.422 9.980 11.132 1.00 88.75 86 LYS A O 1
ATOM 715 N N . MET A 1 87 ? -14.117 10.591 9.093 1.00 89.12 87 MET A N 1
ATOM 716 C CA . MET A 1 87 ? -13.540 9.433 8.412 1.00 89.12 87 MET A CA 1
ATOM 717 C C . MET A 1 87 ? -12.016 9.506 8.328 1.00 89.12 87 MET A C 1
ATOM 719 O O . MET A 1 87 ? -11.379 8.470 8.468 1.00 89.12 87 MET A O 1
ATOM 723 N N . SER A 1 88 ? -11.420 10.692 8.160 1.00 85.94 88 SER A N 1
ATOM 724 C CA . SER A 1 88 ? -9.965 10.874 8.252 1.00 85.94 88 SER A CA 1
ATOM 725 C C . SER A 1 88 ? -9.434 10.435 9.614 1.00 85.94 88 SER A C 1
ATOM 727 O O . SER A 1 88 ? -8.466 9.678 9.670 1.00 85.94 88 SER A O 1
ATOM 729 N N . ASP A 1 89 ? -10.102 10.836 10.698 1.00 83.31 89 ASP A N 1
ATOM 730 C CA . ASP A 1 89 ? -9.716 10.441 12.055 1.00 83.31 89 ASP A CA 1
ATOM 731 C C . ASP A 1 89 ? -9.809 8.914 12.220 1.00 83.31 89 ASP A C 1
ATOM 733 O O . ASP A 1 89 ? -8.866 8.275 12.687 1.00 83.31 89 ASP A O 1
ATOM 737 N N . LEU A 1 90 ? -10.900 8.297 11.753 1.00 81.69 90 LEU A N 1
ATOM 738 C CA . LEU A 1 90 ? -11.072 6.840 11.801 1.00 81.69 90 LEU A CA 1
ATOM 739 C C . LEU A 1 90 ? -10.033 6.092 10.959 1.00 81.69 90 LEU A C 1
ATOM 741 O O . LEU A 1 90 ? -9.495 5.085 11.419 1.00 81.69 90 LEU A O 1
ATOM 745 N N . LEU A 1 91 ? -9.725 6.582 9.756 1.00 79.06 91 LEU A N 1
ATOM 746 C CA . LEU A 1 91 ? -8.689 6.013 8.895 1.00 79.06 91 LEU A CA 1
ATOM 747 C C . LEU A 1 91 ? -7.313 6.098 9.561 1.00 79.06 91 LEU A C 1
ATOM 749 O O . LEU A 1 91 ? -6.592 5.109 9.556 1.00 79.06 91 LEU A O 1
ATOM 753 N N . SER A 1 92 ? -6.982 7.209 10.221 1.00 78.38 92 SER A N 1
ATOM 754 C CA . SER A 1 92 ? -5.705 7.352 10.940 1.00 78.38 92 SER A CA 1
ATOM 755 C C . SER A 1 92 ? -5.533 6.354 12.097 1.00 78.38 92 SER A C 1
ATOM 757 O O . SER A 1 92 ? -4.416 5.999 12.471 1.00 78.38 92 SER A O 1
ATOM 759 N N . CYS A 1 93 ? -6.638 5.866 12.669 1.00 75.44 93 CYS A N 1
ATOM 760 C CA . CYS A 1 93 ? -6.615 4.786 13.656 1.00 75.44 93 CYS A CA 1
ATOM 761 C C . CYS A 1 93 ? -6.554 3.393 13.008 1.00 75.44 93 CYS A C 1
ATOM 763 O O . CYS A 1 93 ? -6.086 2.442 13.636 1.00 75.44 93 CYS A O 1
ATOM 765 N N . ALA A 1 94 ? -7.061 3.270 11.782 1.00 71.88 94 ALA A N 1
ATOM 766 C CA . ALA A 1 94 ? -7.249 2.021 11.056 1.00 71.88 94 ALA A CA 1
ATOM 767 C C . ALA A 1 94 ? -6.016 1.569 10.278 1.00 71.88 94 ALA A C 1
ATOM 769 O O . ALA A 1 94 ? -5.732 0.3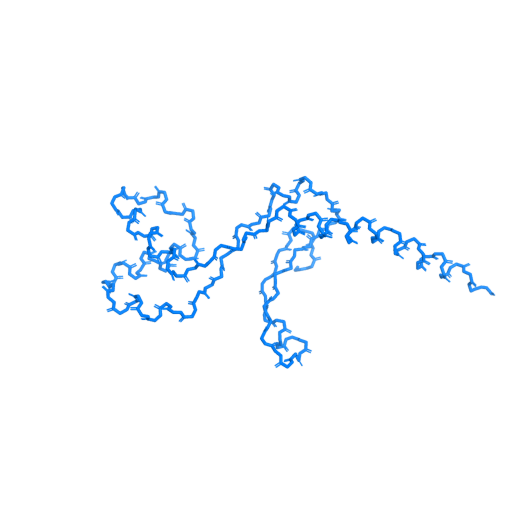70 10.190 1.00 71.88 94 ALA A O 1
ATOM 770 N N . VAL A 1 95 ? -5.333 2.529 9.665 1.00 74.50 95 VAL A N 1
ATOM 771 C CA . VAL A 1 95 ? -4.265 2.300 8.704 1.00 74.50 95 VAL A CA 1
ATOM 772 C C . VAL A 1 95 ? -3.063 3.174 9.022 1.00 74.50 95 VAL A C 1
ATOM 774 O O . VAL A 1 95 ? -3.204 4.334 9.397 1.00 74.50 95 VAL A O 1
ATOM 777 N N . ASP A 1 96 ? -1.880 2.607 8.836 1.00 77.50 96 ASP A N 1
ATOM 778 C CA . ASP A 1 96 ? -0.646 3.364 8.686 1.00 77.50 96 ASP A CA 1
ATOM 779 C C . ASP A 1 96 ? -0.392 3.622 7.207 1.00 77.50 96 ASP A C 1
ATOM 781 O O . ASP A 1 96 ? -0.611 2.749 6.370 1.00 77.50 96 ASP A O 1
ATOM 785 N N . GLU A 1 97 ? 0.095 4.809 6.876 1.00 79.00 97 GLU A N 1
ATOM 786 C CA . GLU A 1 97 ? 0.663 5.059 5.558 1.00 79.00 97 GLU A CA 1
ATOM 787 C C . GLU A 1 97 ? 2.118 4.584 5.551 1.00 79.00 97 GLU A C 1
ATOM 789 O O . GLU A 1 97 ? 2.907 4.940 6.431 1.00 79.00 97 GLU A O 1
ATOM 794 N N . LEU A 1 98 ? 2.488 3.771 4.563 1.00 78.06 98 LEU A N 1
ATOM 795 C CA . LEU A 1 98 ? 3.879 3.416 4.327 1.00 78.06 98 LEU A CA 1
ATOM 796 C C . LEU A 1 98 ? 4.599 4.637 3.752 1.00 78.06 98 LEU A C 1
ATOM 798 O O . LEU A 1 98 ? 4.622 4.857 2.542 1.00 78.06 98 LEU A O 1
ATOM 802 N N . VAL A 1 99 ? 5.208 5.420 4.635 1.00 77.69 99 VAL A N 1
ATOM 803 C CA . VAL A 1 99 ? 6.046 6.550 4.241 1.00 77.69 99 VAL A CA 1
ATOM 804 C C . VAL A 1 99 ? 7.464 6.050 3.991 1.00 77.69 99 VAL A C 1
ATOM 806 O O . VAL A 1 99 ? 8.160 5.616 4.910 1.00 77.69 99 VAL A O 1
ATOM 809 N N . LEU A 1 100 ? 7.911 6.132 2.740 1.00 74.62 100 LEU A N 1
ATOM 810 C CA . LEU A 1 100 ? 9.315 5.937 2.394 1.00 74.62 100 LEU A CA 1
ATOM 811 C C . LEU A 1 100 ? 10.069 7.228 2.716 1.00 74.62 100 LEU A C 1
ATOM 813 O O . LEU A 1 100 ? 10.002 8.203 1.969 1.00 74.62 100 LEU A O 1
ATOM 817 N N . ASP A 1 101 ? 10.762 7.261 3.854 1.00 77.56 101 ASP A N 1
ATOM 818 C CA . ASP A 1 101 ? 11.548 8.437 4.210 1.00 77.56 101 ASP A CA 1
ATOM 819 C C . ASP A 1 101 ? 12.721 8.655 3.235 1.00 77.56 101 ASP A C 1
ATOM 821 O O . ASP A 1 101 ? 13.188 7.751 2.532 1.00 77.56 101 ASP A O 1
ATOM 825 N N . LYS A 1 102 ? 13.223 9.894 3.192 1.00 74.69 102 LYS A N 1
ATOM 826 C CA . LYS A 1 102 ? 14.298 10.282 2.271 1.00 74.69 102 LYS A CA 1
ATOM 827 C C . LYS A 1 102 ? 15.545 9.408 2.435 1.00 74.69 102 LYS A C 1
ATOM 829 O O . LYS A 1 102 ? 16.223 9.135 1.451 1.00 74.69 102 LYS A O 1
ATOM 834 N N . LYS A 1 103 ? 15.846 8.952 3.655 1.00 80.88 103 LYS A N 1
ATOM 835 C CA . LYS A 1 103 ? 17.027 8.130 3.949 1.00 80.88 103 LYS A CA 1
ATOM 836 C C . LYS A 1 103 ? 16.863 6.710 3.407 1.00 80.88 103 LYS A C 1
ATOM 838 O O . LYS A 1 103 ? 17.807 6.162 2.846 1.00 80.88 103 LYS A O 1
ATOM 843 N N . THR A 1 104 ? 15.671 6.150 3.538 1.00 79.81 104 THR A N 1
ATOM 844 C CA . THR A 1 104 ? 15.258 4.845 3.026 1.00 79.81 104 THR A CA 1
ATOM 845 C C . THR A 1 104 ? 15.313 4.856 1.512 1.00 79.81 104 THR A C 1
ATOM 847 O O . THR A 1 104 ? 15.954 3.987 0.929 1.00 79.81 104 THR A O 1
ATOM 850 N N . ILE A 1 105 ? 14.752 5.894 0.884 1.00 76.25 105 ILE A N 1
ATOM 851 C CA . ILE A 1 105 ? 14.868 6.114 -0.560 1.00 76.25 105 ILE A CA 1
ATOM 852 C C . ILE A 1 105 ? 16.342 6.201 -0.954 1.00 76.25 105 ILE A C 1
ATOM 854 O O . ILE A 1 105 ? 16.776 5.435 -1.803 1.00 76.25 105 ILE A O 1
ATOM 858 N N . SER A 1 106 ? 17.146 7.060 -0.319 1.00 76.81 106 SER A N 1
ATOM 859 C CA . SER A 1 106 ? 18.573 7.185 -0.646 1.00 76.81 106 SER A CA 1
ATOM 860 C C . SER A 1 106 ? 19.338 5.868 -0.493 1.00 76.81 106 SER A C 1
ATOM 862 O O . SER A 1 106 ? 20.148 5.539 -1.352 1.00 76.81 106 SER A O 1
ATOM 864 N N . SER A 1 107 ? 19.071 5.088 0.555 1.00 80.69 107 SER A N 1
ATOM 865 C CA . SER A 1 107 ? 19.698 3.778 0.751 1.00 80.69 107 SER A CA 1
ATOM 866 C C . SER A 1 107 ? 19.303 2.795 -0.348 1.00 80.69 107 SER A C 1
ATOM 868 O O . SER A 1 107 ? 20.163 2.105 -0.890 1.00 80.69 107 SER A O 1
ATOM 870 N N . LEU A 1 108 ? 18.015 2.750 -0.689 1.00 77.56 108 LEU A N 1
ATOM 871 C CA . LEU A 1 108 ? 17.483 1.901 -1.750 1.00 77.56 108 LEU A CA 1
ATOM 872 C C . LEU A 1 108 ? 18.107 2.292 -3.096 1.00 77.56 108 LEU A C 1
ATOM 874 O O . LEU A 1 108 ? 18.549 1.430 -3.851 1.00 77.56 108 LEU A O 1
ATOM 878 N N . MET A 1 109 ? 18.267 3.595 -3.329 1.00 73.56 109 MET A N 1
ATOM 879 C CA . MET A 1 109 ? 18.941 4.130 -4.504 1.00 73.56 109 MET A CA 1
ATOM 880 C C . MET A 1 109 ? 20.414 3.750 -4.581 1.00 73.56 109 MET A C 1
ATOM 882 O O . MET A 1 109 ? 20.853 3.315 -5.641 1.00 73.56 109 MET A O 1
ATOM 886 N N . CYS A 1 110 ? 21.162 3.843 -3.480 1.00 72.50 110 CYS A N 1
ATOM 887 C CA . CYS A 1 110 ? 22.555 3.395 -3.436 1.00 72.50 110 CYS A CA 1
ATOM 888 C C . CYS A 1 110 ? 22.685 1.896 -3.754 1.00 72.50 110 CYS A C 1
ATOM 890 O O . CYS A 1 110 ? 23.608 1.480 -4.453 1.00 72.50 110 CYS A O 1
ATOM 892 N N . SER A 1 111 ? 21.759 1.067 -3.266 1.00 73.31 111 SER A N 1
ATOM 893 C CA . SER A 1 111 ? 21.737 -0.364 -3.586 1.00 73.31 111 SER A CA 1
ATOM 894 C C . SER A 1 111 ? 21.444 -0.621 -5.069 1.00 73.31 111 SER A C 1
ATOM 896 O O . SER A 1 111 ? 22.081 -1.485 -5.668 1.00 73.31 111 SER A O 1
ATOM 898 N N . LEU A 1 112 ? 20.535 0.146 -5.681 1.00 71.00 112 LEU A N 1
ATOM 899 C CA . LEU A 1 112 ? 20.185 0.026 -7.101 1.00 71.00 112 LEU A CA 1
ATOM 900 C C . LEU A 1 112 ? 21.262 0.591 -8.044 1.00 71.00 112 LEU A C 1
ATOM 902 O O . LEU A 1 112 ? 21.500 0.028 -9.110 1.00 71.00 112 LEU A O 1
ATOM 906 N N . SER A 1 113 ? 21.966 1.658 -7.665 1.00 66.88 113 SER A N 1
ATOM 907 C CA . SER A 1 113 ? 23.085 2.190 -8.459 1.00 66.88 113 SER A CA 1
ATOM 908 C C . SER A 1 113 ? 24.295 1.256 -8.471 1.00 66.88 113 SER A C 1
ATOM 910 O O . SER A 1 113 ? 25.086 1.284 -9.405 1.00 66.88 113 SER A O 1
ATOM 912 N N . ASN A 1 114 ? 24.436 0.406 -7.451 1.00 61.12 114 ASN A N 1
ATOM 913 C CA . ASN A 1 114 ? 25.447 -0.652 -7.426 1.00 61.12 114 ASN A CA 1
ATOM 914 C C . ASN A 1 114 ? 25.032 -1.890 -8.242 1.00 61.12 114 ASN A C 1
ATOM 916 O O . ASN A 1 114 ? 25.865 -2.748 -8.525 1.00 61.12 114 ASN A O 1
ATOM 920 N N . LEU A 1 115 ? 23.760 -1.994 -8.631 1.00 62.69 115 LEU A N 1
ATOM 921 C CA . LEU A 1 115 ? 23.208 -3.145 -9.346 1.00 62.69 115 LEU A CA 1
ATOM 922 C C . LEU A 1 115 ? 23.631 -3.170 -10.820 1.00 62.69 115 LEU A C 1
ATOM 924 O O . LEU A 1 115 ? 23.866 -4.244 -11.364 1.00 62.69 115 LEU A O 1
ATOM 928 N N . SER A 1 116 ? 23.820 -2.006 -11.451 1.00 58.72 116 SER A N 1
ATOM 929 C CA . SER A 1 116 ? 24.447 -1.920 -12.780 1.00 58.72 116 SER A CA 1
ATOM 930 C C . SER A 1 116 ? 25.870 -2.483 -12.766 1.00 58.72 116 SER A C 1
ATOM 932 O O . SER A 1 116 ? 26.231 -3.234 -13.667 1.00 58.72 116 SER A O 1
ATOM 934 N N . ASN A 1 117 ? 26.643 -2.212 -11.708 1.00 54.34 117 ASN A N 1
ATOM 935 C CA . ASN A 1 117 ? 27.958 -2.825 -11.513 1.00 54.34 117 ASN A CA 1
ATOM 936 C C . ASN A 1 117 ? 27.845 -4.338 -11.267 1.00 54.34 117 ASN A C 1
ATOM 938 O O . ASN A 1 117 ? 28.630 -5.097 -11.823 1.00 54.34 117 ASN A O 1
ATOM 942 N N . PHE A 1 118 ? 26.858 -4.795 -10.488 1.00 48.06 118 PHE A N 1
ATOM 943 C CA . PHE A 1 118 ? 26.624 -6.223 -10.236 1.00 48.06 118 PHE A CA 1
ATOM 944 C C . PHE A 1 118 ? 26.375 -7.011 -11.536 1.00 48.06 118 PHE A C 1
ATOM 946 O O . PHE A 1 118 ? 27.052 -8.005 -11.787 1.00 48.06 118 PHE A O 1
ATOM 953 N N . PHE A 1 119 ? 25.490 -6.521 -12.412 1.00 49.62 119 PHE A N 1
ATOM 954 C CA . PHE A 1 119 ? 25.248 -7.155 -13.713 1.00 49.62 119 PHE A CA 1
ATOM 955 C C . PHE A 1 119 ? 26.429 -7.016 -14.685 1.00 49.62 119 PHE A C 1
ATOM 957 O O . PHE A 1 119 ? 26.651 -7.915 -15.490 1.00 49.62 119 PHE A O 1
ATOM 964 N N . TYR A 1 120 ? 27.215 -5.938 -14.601 1.00 48.84 120 TYR A N 1
ATOM 965 C CA . TYR A 1 120 ? 28.428 -5.781 -15.411 1.00 48.84 120 TYR A CA 1
ATOM 966 C C . TYR A 1 120 ? 29.492 -6.837 -15.059 1.00 48.84 120 TYR A C 1
ATOM 968 O O . TYR A 1 120 ? 30.121 -7.407 -15.949 1.00 48.84 120 TYR A O 1
ATOM 976 N N . TYR A 1 121 ? 29.661 -7.155 -13.770 1.00 47.50 121 TYR A N 1
ATOM 977 C CA . TYR A 1 121 ? 30.602 -8.188 -13.321 1.00 47.50 121 TYR A CA 1
ATOM 978 C C . TYR A 1 121 ? 30.130 -9.623 -13.596 1.00 47.50 121 TYR A C 1
ATOM 980 O O . TYR A 1 121 ? 30.974 -10.481 -13.854 1.00 47.50 121 TYR A O 1
ATOM 988 N N . ASP A 1 122 ? 28.824 -9.898 -13.574 1.00 42.31 122 ASP A N 1
ATOM 989 C CA . ASP A 1 122 ? 28.301 -11.229 -13.922 1.00 42.31 122 ASP A CA 1
ATOM 990 C C . ASP A 1 122 ? 28.403 -11.518 -15.428 1.00 42.31 122 ASP A C 1
ATOM 992 O O . ASP A 1 122 ? 28.806 -12.617 -15.808 1.00 42.31 122 ASP A O 1
ATOM 996 N N . VAL A 1 123 ? 28.154 -10.529 -16.298 1.00 47.81 123 VAL A N 1
ATOM 997 C CA . VAL A 1 123 ? 28.372 -10.682 -17.752 1.00 47.81 123 VAL A CA 1
ATOM 998 C C . VAL A 1 123 ? 29.859 -10.893 -18.060 1.00 47.81 123 VAL A C 1
ATOM 1000 O O . VAL A 1 123 ? 30.209 -11.829 -18.775 1.00 47.81 123 VAL A O 1
ATOM 1003 N N . ALA A 1 124 ? 30.751 -10.120 -17.431 1.00 48.00 124 ALA A N 1
ATOM 1004 C CA . ALA A 1 124 ? 32.198 -10.285 -17.591 1.00 48.00 124 ALA A CA 1
ATOM 1005 C C . ALA A 1 124 ? 32.732 -11.632 -17.055 1.00 48.00 124 ALA A C 1
ATOM 1007 O O . ALA A 1 124 ? 33.790 -12.092 -17.482 1.00 48.00 124 ALA A O 1
ATOM 1008 N N . ARG A 1 125 ? 32.031 -12.293 -16.124 1.00 43.34 125 ARG A N 1
ATOM 1009 C CA . ARG A 1 125 ? 32.374 -13.650 -15.663 1.00 43.34 125 ARG A CA 1
ATOM 1010 C C . ARG A 1 125 ? 31.894 -14.746 -16.609 1.00 43.34 125 ARG A C 1
ATOM 1012 O O . ARG A 1 125 ? 32.567 -15.768 -16.708 1.00 43.34 125 ARG A O 1
ATOM 1019 N N . CYS A 1 126 ? 30.779 -14.542 -17.306 1.00 41.06 126 CYS A N 1
ATOM 1020 C CA . CYS A 1 126 ? 30.289 -15.483 -18.314 1.00 41.06 126 CYS A CA 1
ATOM 1021 C C . CYS A 1 126 ? 31.109 -15.457 -19.616 1.00 41.06 126 CYS A C 1
ATOM 1023 O O . CYS A 1 126 ? 31.140 -16.465 -20.312 1.00 41.06 126 CYS A O 1
ATOM 1025 N N . GLU A 1 127 ? 31.805 -14.359 -19.922 1.00 43.66 127 GLU A N 1
ATOM 1026 C CA . GLU A 1 127 ? 32.671 -14.235 -21.110 1.00 43.66 127 GLU A CA 1
ATOM 1027 C C . GLU A 1 127 ? 34.109 -14.761 -20.909 1.00 43.66 127 GLU A C 1
ATOM 1029 O O . GLU A 1 127 ? 34.893 -14.764 -21.849 1.00 43.66 127 GLU A O 1
ATOM 1034 N N . ASN A 1 128 ? 34.470 -15.230 -19.707 1.00 45.03 128 ASN A N 1
ATOM 1035 C CA . ASN A 1 128 ? 35.810 -15.761 -19.394 1.00 45.03 128 ASN A CA 1
ATOM 1036 C C . ASN A 1 128 ? 35.833 -17.288 -19.179 1.00 45.03 128 ASN A C 1
ATOM 1038 O O . ASN A 1 128 ? 36.732 -17.810 -18.519 1.00 45.03 128 ASN A O 1
ATOM 1042 N N . VAL A 1 129 ? 34.842 -18.006 -19.711 1.00 46.00 129 VAL A N 1
ATOM 1043 C CA . VAL A 1 129 ? 34.855 -19.474 -19.794 1.00 46.00 129 VAL A CA 1
ATOM 1044 C C . VAL A 1 129 ? 34.948 -19.863 -21.270 1.00 46.00 129 VAL A C 1
ATOM 1046 O O . VAL A 1 129 ? 33.946 -20.212 -21.889 1.00 46.00 129 VAL A O 1
ATOM 1049 N N . GLU A 1 130 ? 36.156 -19.755 -21.824 1.00 37.25 130 GLU A N 1
ATOM 1050 C CA . GLU A 1 130 ? 36.598 -20.530 -22.995 1.00 37.25 130 GLU A CA 1
ATOM 1051 C C . GLU A 1 130 ? 37.548 -21.642 -22.538 1.00 37.25 130 GLU A C 1
ATOM 1053 O O . GLU A 1 130 ? 38.421 -21.362 -21.681 1.00 37.25 130 GLU A O 1
#

Sequence (130 aa):
RHCPGFCKVYNKQIESGLEFACTRFEMTFDRFDTVAFLDCVPVVYIFRQQMSVVSGRLNDTDKFILKTLIAEPRRIGELSYHYRKKMSDLLSCAVDELVLDKKTISSLMCSLSNLSNFFYYDVARCENVE

pLDDT: mean 75.56, std 14.2, range [37.25, 94.62]

Foldseek 3Di:
DQDAPDWDWDFVCVVVVDPDTDIDIDHHHPDDDLVVCVVPPDWDKDFDPCLVVVVVPDDPVLVVVLVVCVVPVVCLVVDDPVNSVVSVVSSVVTIDTPDCDPVNSVVVVVVVVCVVVVVVVVVVVVVPDD

Radius of gyration: 20.61 Å; chains: 1; bounding box: 60×39×42 Å

Secondary structure (DSSP, 8-state):
--STT-EEEEEHHHHHT-SS--EEEEE--SS--HHHHHHHPPPPEEE-TTHHHHHTTS-HHHHHHHHHHHH-GGGGGGS-HHHHHHHHHHHHHHEEE----HHHHHHHHHHHHTHHHHHHHHHHHHTT--